Protein AF-A0A3C2DAM6-F1 (afdb_monomer_lite)

Radius of gyration: 13.59 Å; chains: 1; bounding box: 30×26×38 Å

Foldseek 3Di:
DLLPDQDQAFSDWFADDDNVDPPRTDTAGSNNLVVLLVVVVVVCVVVVDDPPDDDDDDDDPDSSVVSND

Secondary structure (DSSP, 8-state):
--S-SSSSSEEEEEE-S-TTSTT-EEEEEHHHHHHHHHHHHHHHHHTT--TT--------SSHHHHHT-

Structure (mmCIF, N/CA/C/O backbone):
data_AF-A0A3C2DAM6-F1
#
_entry.id   AF-A0A3C2DAM6-F1
#
loop_
_atom_site.group_PDB
_atom_site.id
_atom_site.type_symbol
_atom_site.label_atom_id
_atom_site.label_alt_id
_atom_site.label_comp_id
_atom_site.label_asym_id
_atom_site.label_entity_id
_atom_site.label_seq_id
_atom_site.pdbx_PDB_ins_code
_atom_site.Cartn_x
_atom_site.Cartn_y
_atom_site.Cartn_z
_atom_site.occupancy
_atom_site.B_iso_or_equiv
_atom_site.auth_seq_id
_atom_site.auth_comp_id
_atom_site.auth_asym_id
_atom_site.auth_atom_id
_atom_site.pdbx_PDB_model_num
ATOM 1 N N . THR A 1 1 ? 11.581 3.550 6.707 1.00 73.50 1 THR A N 1
ATOM 2 C CA . THR A 1 1 ? 10.433 2.675 6.385 1.00 73.50 1 THR A CA 1
ATOM 3 C C . THR A 1 1 ? 10.228 2.704 4.882 1.00 73.50 1 THR A C 1
ATOM 5 O O . THR A 1 1 ? 10.749 3.624 4.263 1.00 73.50 1 THR A O 1
ATOM 8 N N . LEU A 1 2 ? 9.530 1.722 4.299 1.00 81.62 2 LEU A N 1
ATOM 9 C CA . LEU A 1 2 ? 9.276 1.673 2.849 1.00 81.62 2 LEU A CA 1
ATOM 10 C C . LEU A 1 2 ? 8.570 2.949 2.347 1.00 81.62 2 LEU A C 1
ATOM 12 O O . LEU A 1 2 ? 8.948 3.496 1.321 1.00 81.62 2 LEU A O 1
ATOM 16 N N . LEU A 1 3 ? 7.598 3.448 3.118 1.00 86.56 3 LEU A N 1
ATOM 17 C CA . LEU A 1 3 ? 6.795 4.617 2.758 1.00 86.56 3 LEU A CA 1
ATOM 18 C C . LEU A 1 3 ? 7.550 5.955 2.904 1.00 86.56 3 LEU A C 1
ATOM 20 O O . LEU A 1 3 ? 7.568 6.759 1.980 1.00 86.56 3 LEU A O 1
ATOM 24 N N . GLY A 1 4 ? 8.186 6.190 4.062 1.00 90.31 4 GLY A N 1
ATOM 25 C CA . GLY A 1 4 ? 8.901 7.432 4.397 1.00 90.31 4 GLY A CA 1
ATOM 26 C C . GLY A 1 4 ? 8.159 8.742 4.042 1.00 90.31 4 GLY A C 1
ATOM 27 O O . GLY A 1 4 ? 6.935 8.771 3.967 1.00 90.31 4 GLY A O 1
ATOM 28 N N . SER A 1 5 ? 8.886 9.848 3.869 1.00 96.38 5 SER A N 1
ATOM 29 C CA . SER A 1 5 ? 8.400 11.089 3.238 1.00 96.38 5 SER A CA 1
ATOM 30 C C . SER A 1 5 ? 8.006 10.858 1.777 1.00 96.38 5 SER A C 1
ATOM 32 O O . SER A 1 5 ? 8.713 10.127 1.083 1.00 96.38 5 SER A O 1
ATOM 34 N N . ALA A 1 6 ? 6.926 11.502 1.327 1.00 96.94 6 ALA A N 1
ATOM 35 C CA . ALA A 1 6 ? 6.525 11.526 -0.077 1.00 96.94 6 ALA A CA 1
ATOM 36 C C . ALA A 1 6 ? 7.519 12.374 -0.882 1.00 96.94 6 ALA A C 1
ATOM 38 O O . ALA A 1 6 ? 7.557 13.598 -0.750 1.00 96.94 6 ALA A O 1
ATOM 39 N N . ASP A 1 7 ? 8.370 11.697 -1.641 1.00 97.38 7 ASP A N 1
ATOM 40 C CA . ASP A 1 7 ? 9.380 12.283 -2.507 1.00 97.38 7 ASP A CA 1
ATOM 41 C C . ASP A 1 7 ? 9.652 11.354 -3.703 1.00 97.38 7 ASP A C 1
ATOM 43 O O . ASP A 1 7 ? 9.176 10.216 -3.771 1.00 97.38 7 ASP A O 1
ATOM 47 N N . GLU A 1 8 ? 10.444 11.847 -4.652 1.00 97.56 8 GLU A N 1
ATOM 48 C CA . GLU A 1 8 ? 10.764 11.137 -5.893 1.00 97.56 8 GLU A CA 1
ATOM 49 C C . GLU A 1 8 ? 11.835 10.044 -5.712 1.00 97.56 8 GLU A C 1
ATOM 51 O O . GLU A 1 8 ? 12.321 9.481 -6.696 1.00 97.56 8 GLU A O 1
ATOM 56 N N . GLN A 1 9 ? 12.252 9.727 -4.476 1.00 96.50 9 GLN A N 1
ATOM 57 C CA . GLN A 1 9 ? 13.180 8.618 -4.267 1.00 96.50 9 GLN A CA 1
ATOM 58 C C . GLN A 1 9 ? 12.468 7.281 -4.516 1.00 96.50 9 GLN A C 1
ATOM 60 O O . GLN A 1 9 ? 11.309 7.114 -4.121 1.00 96.50 9 GLN A O 1
ATOM 65 N N . PRO A 1 10 ? 13.149 6.293 -5.122 1.00 96.44 10 PRO A N 1
ATOM 66 C CA . PRO A 1 10 ? 12.584 4.963 -5.311 1.00 96.44 10 PRO A CA 1
ATOM 67 C C . PRO A 1 10 ? 12.172 4.311 -3.983 1.00 96.44 10 PRO A C 1
ATOM 69 O O . PRO A 1 10 ? 12.970 4.231 -3.047 1.00 96.44 10 PRO A O 1
ATOM 72 N N . ALA A 1 11 ? 10.939 3.809 -3.926 1.00 96.50 11 ALA A N 1
ATOM 73 C CA . ALA A 1 11 ? 10.426 2.985 -2.834 1.00 96.50 11 ALA A CA 1
ATOM 74 C C . ALA A 1 11 ? 10.482 1.497 -3.190 1.00 96.50 11 ALA A C 1
ATOM 76 O O . ALA A 1 11 ? 10.941 0.682 -2.392 1.00 96.50 11 ALA A O 1
ATOM 77 N N . LEU A 1 12 ? 10.008 1.141 -4.388 1.00 94.81 12 LEU A N 1
ATOM 78 C CA . LEU A 1 12 ? 9.830 -0.248 -4.792 1.00 94.81 12 LEU A CA 1
ATOM 79 C C . LEU A 1 12 ? 10.152 -0.437 -6.273 1.00 94.81 12 LEU A C 1
ATOM 81 O O . LEU A 1 12 ? 9.591 0.234 -7.136 1.00 94.81 12 LEU A O 1
ATOM 85 N N . PHE A 1 13 ? 11.022 -1.402 -6.558 1.00 94.75 13 PHE A N 1
ATOM 86 C CA . PHE A 1 13 ? 11.239 -1.920 -7.903 1.00 94.75 13 PHE A CA 1
ATOM 87 C C . PHE A 1 13 ? 10.471 -3.227 -8.041 1.00 94.75 13 PHE A C 1
ATOM 89 O O . PHE A 1 13 ? 10.699 -4.174 -7.291 1.00 94.75 13 PHE A O 1
ATOM 96 N N . PHE A 1 14 ? 9.545 -3.259 -8.987 1.00 93.19 14 PHE A N 1
ATOM 97 C CA . PHE A 1 14 ? 8.770 -4.436 -9.328 1.00 93.19 14 PHE A CA 1
ATOM 98 C C . PHE A 1 14 ? 9.257 -5.002 -10.647 1.00 93.19 14 PHE A C 1
ATOM 100 O O . PHE A 1 14 ? 9.340 -4.278 -11.639 1.00 93.19 14 PHE A O 1
ATOM 107 N N . GLU A 1 15 ? 9.506 -6.304 -10.639 1.00 92.25 15 GLU A N 1
ATOM 108 C CA . GLU A 1 15 ? 9.684 -7.127 -11.822 1.00 92.25 15 GLU A CA 1
ATOM 109 C C . GLU A 1 15 ? 8.710 -8.295 -11.706 1.00 92.25 15 GLU A C 1
ATOM 111 O O . GLU A 1 15 ? 8.779 -9.067 -10.750 1.00 92.25 15 GLU A O 1
ATOM 116 N N . GLY A 1 16 ? 7.765 -8.403 -12.635 1.00 89.75 16 GLY A N 1
ATOM 117 C CA . GLY A 1 16 ? 6.902 -9.578 -12.675 1.00 89.75 16 GLY A CA 1
ATOM 118 C C . GLY A 1 16 ? 7.617 -10.805 -13.245 1.00 89.75 16 GLY A C 1
ATOM 119 O O . GLY A 1 16 ? 8.751 -10.742 -13.720 1.00 89.75 16 GLY A O 1
ATOM 120 N N . GLU A 1 17 ? 6.908 -11.926 -13.231 1.00 87.94 17 GLU A N 1
ATOM 121 C CA . GLU A 1 17 ? 7.485 -13.240 -13.523 1.00 87.94 17 GLU A CA 1
ATOM 122 C C . GLU A 1 17 ? 7.715 -13.511 -15.019 1.00 87.94 17 GLU A C 1
ATOM 124 O O . GLU A 1 17 ? 8.713 -14.133 -15.375 1.00 87.94 17 GLU A O 1
ATOM 129 N N . ASP A 1 18 ? 6.823 -13.041 -15.901 1.00 85.31 18 ASP A N 1
ATOM 130 C CA . ASP A 1 18 ? 6.933 -13.226 -17.355 1.00 85.31 18 ASP A CA 1
ATOM 131 C C . ASP A 1 18 ? 7.353 -11.932 -18.076 1.00 85.31 18 ASP A C 1
ATOM 133 O O . ASP A 1 18 ? 6.487 -11.145 -18.475 1.00 85.31 18 ASP A O 1
ATOM 137 N N . PRO A 1 19 ? 8.660 -11.714 -18.320 1.00 75.56 19 PRO A N 1
ATOM 138 C CA . PRO A 1 19 ? 9.186 -10.476 -18.896 1.00 75.56 19 PRO A CA 1
ATOM 139 C C . PRO A 1 19 ? 8.700 -10.188 -20.326 1.00 75.56 19 PRO A C 1
ATOM 141 O O . PRO A 1 19 ? 9.009 -9.121 -20.857 1.00 75.56 19 PRO A O 1
ATOM 144 N N . THR A 1 20 ? 7.976 -11.114 -20.965 1.00 82.88 20 THR A N 1
ATOM 145 C CA . THR A 1 20 ? 7.387 -10.911 -22.295 1.00 82.88 20 THR A CA 1
ATOM 146 C C . THR A 1 20 ? 6.066 -10.137 -22.252 1.00 82.88 20 THR A C 1
ATOM 148 O O . THR A 1 20 ? 5.653 -9.574 -23.269 1.00 82.88 20 THR A O 1
ATOM 151 N N . LEU A 1 21 ? 5.423 -1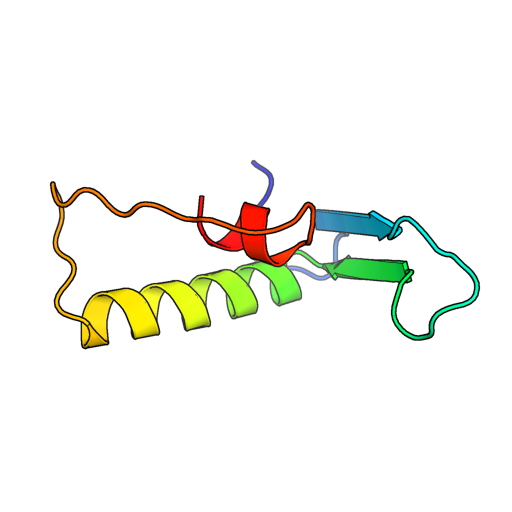0.050 -21.083 1.00 78.62 21 LEU A N 1
ATOM 152 C CA . LEU A 1 21 ? 4.193 -9.291 -20.884 1.00 78.62 21 LEU A CA 1
ATOM 153 C C . LEU A 1 21 ? 4.494 -7.794 -20.621 1.00 78.62 21 LEU A C 1
ATOM 155 O O . LEU A 1 21 ? 5.418 -7.455 -19.876 1.00 78.62 21 LEU A O 1
ATOM 159 N N . PRO A 1 22 ? 3.732 -6.853 -21.214 1.00 71.81 22 PRO A N 1
ATOM 160 C CA . PRO A 1 22 ? 3.946 -5.419 -21.016 1.00 71.81 22 PRO A CA 1
ATOM 161 C C . PRO A 1 22 ? 3.572 -4.968 -19.594 1.00 71.81 22 PRO A C 1
ATOM 163 O O . PRO A 1 22 ? 2.676 -5.520 -18.963 1.00 71.81 22 PRO A O 1
ATOM 166 N N . GLY A 1 23 ? 4.234 -3.918 -19.095 1.00 69.69 23 GLY A N 1
ATOM 167 C CA . GLY A 1 23 ? 3.940 -3.329 -17.777 1.00 69.69 23 GLY A CA 1
ATOM 168 C C . GLY A 1 23 ? 4.550 -4.074 -16.584 1.00 69.69 23 GLY A C 1
ATOM 169 O O . GLY A 1 23 ? 4.244 -3.758 -15.434 1.00 69.69 23 GLY A O 1
ATOM 170 N N . LEU A 1 24 ? 5.434 -5.039 -16.843 1.00 80.75 24 LEU A N 1
ATOM 171 C CA . LEU A 1 24 ? 5.995 -5.901 -15.810 1.00 80.75 24 LEU A CA 1
ATOM 172 C C . LEU A 1 24 ? 7.166 -5.326 -15.022 1.00 80.75 24 LEU A C 1
ATOM 174 O O . LEU A 1 24 ? 7.537 -5.901 -14.004 1.00 80.75 24 LEU A O 1
ATOM 178 N N . ARG A 1 25 ? 7.771 -4.235 -15.496 1.00 89.62 25 ARG A N 1
ATOM 179 C CA . ARG A 1 25 ? 8.827 -3.524 -14.775 1.00 89.62 25 ARG A CA 1
ATOM 180 C C . ARG A 1 25 ? 8.320 -2.156 -14.370 1.00 89.62 25 ARG A C 1
ATOM 182 O O . ARG A 1 25 ? 7.985 -1.347 -15.232 1.00 89.62 25 ARG A O 1
ATOM 189 N N . ARG A 1 26 ? 8.245 -1.908 -13.065 1.00 91.62 26 ARG A N 1
ATOM 190 C CA . ARG A 1 26 ? 7.790 -0.631 -12.503 1.00 91.62 26 ARG A CA 1
ATOM 191 C C . ARG A 1 26 ? 8.763 -0.186 -11.419 1.00 91.62 26 ARG A C 1
ATOM 193 O O . ARG A 1 26 ? 9.167 -0.992 -10.590 1.00 91.62 26 ARG A O 1
ATOM 200 N N . CYS A 1 27 ? 9.116 1.092 -11.419 1.00 94.81 27 CYS A N 1
ATOM 201 C CA . CYS A 1 27 ? 9.752 1.740 -10.281 1.00 94.81 27 CYS A CA 1
ATOM 202 C C . CYS A 1 27 ? 8.708 2.666 -9.672 1.00 94.81 27 CYS A C 1
ATOM 204 O O . CYS A 1 27 ? 8.286 3.608 -10.334 1.00 94.81 27 CYS A O 1
ATOM 206 N N . LEU A 1 28 ? 8.277 2.370 -8.451 1.00 96.19 28 LEU A N 1
ATOM 207 C CA . LEU A 1 28 ? 7.416 3.255 -7.684 1.00 96.19 28 LEU A CA 1
ATOM 208 C C . LEU A 1 28 ? 8.312 4.158 -6.845 1.00 96.19 28 LEU A C 1
ATOM 210 O O . LEU A 1 28 ? 9.150 3.669 -6.079 1.00 96.19 28 LEU A O 1
ATOM 214 N N . THR A 1 29 ? 8.125 5.463 -6.982 1.00 97.31 29 THR A N 1
ATOM 215 C CA . THR A 1 29 ? 8.657 6.451 -6.044 1.00 97.31 29 THR A CA 1
ATOM 216 C C . THR A 1 29 ? 7.903 6.383 -4.716 1.00 97.31 29 THR A C 1
ATOM 218 O O . THR A 1 29 ? 6.884 5.696 -4.574 1.00 97.31 29 THR A O 1
ATOM 221 N N . ARG A 1 30 ? 8.390 7.102 -3.705 1.00 97.12 30 ARG A N 1
ATOM 222 C CA . ARG A 1 30 ? 7.670 7.228 -2.435 1.00 97.12 30 ARG A CA 1
ATOM 223 C C . ARG A 1 30 ? 6.393 8.038 -2.610 1.00 97.12 30 ARG A C 1
ATOM 225 O O . ARG A 1 30 ? 5.397 7.687 -1.984 1.00 97.12 30 ARG A O 1
ATOM 232 N N . THR A 1 31 ? 6.380 9.036 -3.497 1.00 97.81 31 THR A N 1
ATOM 233 C CA . THR A 1 31 ? 5.147 9.715 -3.929 1.00 97.81 31 THR A CA 1
ATOM 234 C C . THR A 1 31 ? 4.126 8.711 -4.481 1.00 97.81 31 THR A C 1
ATOM 236 O O . THR A 1 31 ? 3.009 8.644 -3.968 1.00 97.81 31 THR A O 1
ATOM 239 N N . ASP A 1 32 ? 4.523 7.850 -5.426 1.00 97.38 32 ASP A N 1
ATOM 240 C CA . ASP A 1 32 ? 3.626 6.844 -6.023 1.00 97.38 32 ASP A CA 1
ATOM 241 C C . ASP A 1 32 ? 3.057 5.876 -4.976 1.00 97.38 32 ASP A C 1
ATOM 243 O O . ASP A 1 32 ? 1.872 5.525 -4.998 1.00 97.38 32 ASP A O 1
ATOM 247 N N . LEU A 1 33 ? 3.903 5.435 -4.038 1.00 96.81 33 LEU A N 1
ATOM 248 C CA . LEU A 1 33 ? 3.488 4.522 -2.979 1.00 96.81 33 LEU A CA 1
ATOM 249 C C . LEU A 1 33 ? 2.508 5.192 -2.004 1.00 96.81 33 LEU A C 1
ATOM 251 O O . LEU A 1 33 ? 1.511 4.573 -1.634 1.00 96.81 33 LEU A O 1
ATOM 255 N N . HIS A 1 34 ? 2.738 6.455 -1.630 1.00 97.25 34 HIS A N 1
ATOM 256 C CA . HIS A 1 34 ? 1.800 7.245 -0.819 1.00 97.25 34 HIS A CA 1
ATOM 257 C C . HIS A 1 34 ? 0.435 7.372 -1.488 1.00 97.25 34 HIS A C 1
ATOM 259 O O . HIS A 1 34 ? -0.595 7.184 -0.836 1.00 97.25 34 HIS A O 1
ATOM 265 N N . GLU A 1 35 ? 0.405 7.649 -2.789 1.00 97.50 35 GLU A N 1
ATOM 266 C CA . GLU A 1 35 ? -0.850 7.733 -3.531 1.00 97.50 35 GLU A CA 1
ATOM 267 C C . GLU A 1 35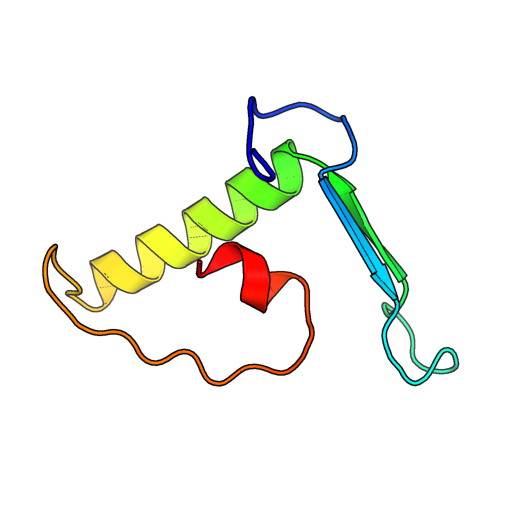 ? -1.593 6.395 -3.559 1.00 97.50 35 GLU A C 1
ATOM 269 O O . GLU A 1 35 ? -2.814 6.357 -3.378 1.00 97.50 35 GLU A O 1
ATOM 274 N N . LEU A 1 36 ? -0.870 5.290 -3.762 1.00 96.94 36 LEU A N 1
ATOM 275 C CA . LEU A 1 36 ? -1.454 3.953 -3.782 1.00 96.94 36 LEU A CA 1
ATOM 276 C C . LEU A 1 36 ? -2.032 3.565 -2.414 1.00 96.94 36 LEU A C 1
ATOM 278 O O . LEU A 1 36 ? -3.189 3.144 -2.348 1.00 96.94 36 LEU A O 1
ATOM 282 N N . VAL A 1 37 ? -1.280 3.791 -1.332 1.00 96.81 37 VAL A N 1
ATOM 283 C CA . VAL A 1 37 ? -1.747 3.602 0.053 1.00 96.81 37 VAL A CA 1
ATOM 284 C C . VAL A 1 37 ? -2.972 4.475 0.329 1.00 96.81 37 VAL A C 1
ATOM 286 O O . VAL A 1 37 ? -3.965 3.989 0.863 1.00 96.81 37 VAL A O 1
ATOM 289 N N . SER A 1 38 ? -2.957 5.748 -0.086 1.00 97.31 38 SER A N 1
ATOM 290 C CA . SER A 1 38 ? -4.082 6.669 0.125 1.00 97.31 38 SER A CA 1
ATOM 291 C C . SER A 1 38 ? -5.365 6.183 -0.552 1.00 97.31 38 SER A C 1
ATOM 293 O O . SER A 1 38 ? -6.440 6.266 0.043 1.00 97.31 38 SER A O 1
ATOM 295 N N . ARG A 1 39 ? -5.276 5.659 -1.783 1.00 98.06 39 ARG A N 1
ATOM 296 C CA . ARG A 1 39 ? -6.441 5.104 -2.491 1.00 98.06 39 ARG A CA 1
ATOM 297 C C . ARG A 1 39 ? -7.000 3.871 -1.784 1.00 98.06 39 ARG A C 1
ATOM 299 O O . ARG A 1 39 ? -8.212 3.789 -1.602 1.00 98.06 39 ARG A O 1
ATOM 306 N N . LEU A 1 40 ? -6.136 2.949 -1.358 1.00 96.50 40 LEU A N 1
ATOM 307 C CA . LEU A 1 40 ? -6.555 1.736 -0.647 1.00 96.50 40 LEU A CA 1
ATOM 308 C C . LEU A 1 40 ? -7.170 2.062 0.716 1.00 96.50 40 LEU A C 1
ATOM 310 O O . LEU A 1 40 ? -8.249 1.568 1.027 1.00 96.50 40 LEU A O 1
ATOM 314 N N . GLN A 1 41 ? -6.539 2.948 1.491 1.00 96.81 41 GLN A N 1
ATOM 315 C CA . GLN A 1 41 ? -7.060 3.405 2.778 1.00 96.81 41 GLN A CA 1
ATOM 316 C C . GLN A 1 41 ? -8.470 3.986 2.636 1.00 96.81 41 GLN A C 1
ATOM 318 O O . GLN A 1 41 ? -9.360 3.613 3.394 1.00 96.81 41 GLN A O 1
ATOM 323 N N . LYS A 1 42 ? -8.692 4.874 1.657 1.00 98.44 42 LYS A N 1
ATOM 324 C CA . LYS A 1 42 ? -10.019 5.454 1.401 1.00 98.44 42 LYS A CA 1
ATOM 325 C C . LYS A 1 42 ? -11.046 4.378 1.056 1.00 98.44 42 LYS A C 1
ATOM 327 O O . LYS A 1 42 ? -12.121 4.384 1.639 1.00 98.44 42 LYS A O 1
ATOM 332 N N . GLY A 1 43 ? -10.690 3.423 0.195 1.00 97.88 43 GLY A N 1
ATOM 333 C CA . GLY A 1 43 ? -11.572 2.305 -0.148 1.00 97.88 43 GLY A CA 1
ATOM 334 C C . GLY A 1 43 ? -11.928 1.420 1.053 1.00 97.88 43 GLY A C 1
ATOM 335 O O . GLY A 1 43 ? -13.077 1.011 1.190 1.00 97.88 43 GLY A O 1
ATOM 336 N N . LEU A 1 44 ? -10.978 1.160 1.959 1.00 97.56 44 LEU A N 1
ATOM 337 C CA . LEU A 1 44 ? -11.244 0.409 3.193 1.00 97.56 44 LEU A CA 1
ATOM 338 C C . LEU A 1 44 ? -12.185 1.175 4.132 1.00 97.56 44 LEU A C 1
ATOM 340 O O . LEU A 1 44 ? -13.117 0.585 4.673 1.00 97.56 44 LEU A O 1
ATOM 344 N N . LEU A 1 45 ? -11.989 2.488 4.281 1.00 98.12 45 LEU A N 1
ATOM 345 C CA . LEU A 1 45 ? -12.881 3.339 5.075 1.00 98.12 45 LEU A CA 1
ATOM 346 C C . LEU A 1 45 ? -14.295 3.393 4.477 1.00 98.12 45 LEU A C 1
ATOM 348 O O . LEU A 1 45 ? -15.274 3.285 5.209 1.00 98.12 45 LEU A O 1
ATOM 352 N N . GLU A 1 46 ? -14.416 3.511 3.152 1.00 98.56 46 GLU A N 1
ATOM 353 C CA . GLU A 1 46 ? -15.705 3.471 2.443 1.00 98.56 46 GLU A CA 1
ATOM 354 C C . GLU A 1 46 ? -16.410 2.115 2.588 1.00 98.56 46 GLU A C 1
ATOM 356 O O . GLU A 1 46 ? -17.637 2.060 2.649 1.00 98.56 46 GLU A O 1
ATOM 361 N N . ALA A 1 47 ? -15.644 1.026 2.698 1.00 98.06 47 ALA A N 1
ATOM 362 C CA . ALA A 1 47 ? -16.157 -0.308 2.997 1.00 98.06 47 ALA A CA 1
ATOM 363 C C . ALA A 1 47 ? -16.534 -0.508 4.481 1.00 98.06 47 ALA A C 1
ATOM 365 O O . ALA A 1 47 ? -17.029 -1.578 4.838 1.00 98.06 47 ALA A O 1
ATOM 366 N N . GLY A 1 48 ? -16.324 0.500 5.336 1.00 98.44 48 GLY A N 1
ATOM 367 C CA . GLY A 1 48 ? -16.673 0.468 6.756 1.00 98.44 48 GLY A CA 1
ATOM 368 C C . GLY A 1 48 ? -15.656 -0.245 7.647 1.00 98.44 48 GLY A C 1
ATOM 369 O O . GLY A 1 48 ? -16.020 -0.660 8.739 1.00 98.44 48 GLY A O 1
ATOM 370 N N . VAL A 1 49 ? -14.411 -0.414 7.191 1.00 98.31 49 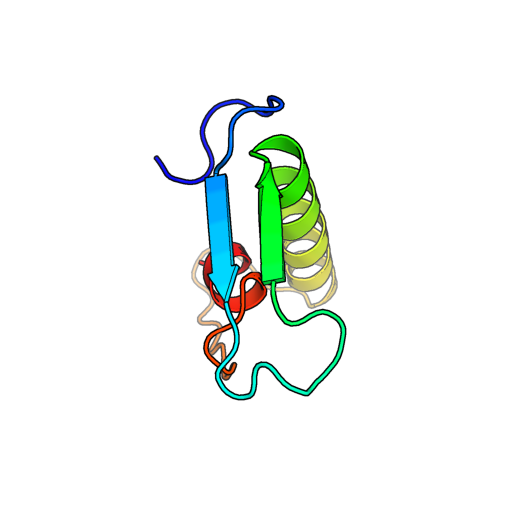VAL A N 1
ATOM 371 C CA . VAL A 1 49 ? -13.338 -1.005 8.004 1.00 98.31 49 VAL A CA 1
ATOM 372 C C . VAL A 1 49 ? -12.904 -0.024 9.090 1.00 98.31 49 VAL A C 1
ATOM 374 O O . VAL A 1 49 ? -12.547 1.121 8.801 1.00 98.31 49 VAL A O 1
ATOM 377 N N . GLU A 1 50 ? -12.856 -0.500 10.331 1.00 97.88 50 GLU A N 1
ATOM 378 C CA . GLU A 1 50 ? -12.488 0.286 11.507 1.00 97.88 50 GLU A CA 1
ATOM 379 C C . GLU A 1 50 ? -11.246 -0.272 12.231 1.00 97.88 50 GLU A C 1
ATOM 381 O O . GLU A 1 50 ? -10.841 -1.424 12.033 1.00 97.88 50 GLU A O 1
ATOM 386 N N . PRO A 1 51 ? -10.590 0.529 13.096 1.00 97.31 51 PRO A N 1
ATOM 387 C CA . PRO A 1 51 ? -9.493 0.039 13.922 1.00 97.31 51 PRO A CA 1
ATOM 388 C C . PRO A 1 51 ? -9.895 -1.186 14.756 1.00 97.31 51 PRO A C 1
ATOM 390 O O . PRO A 1 51 ? -10.797 -1.121 15.587 1.00 97.31 51 PRO A O 1
ATOM 393 N N . GLY A 1 52 ? -9.171 -2.291 14.572 1.00 97.44 52 GLY A N 1
ATOM 394 C CA . GLY A 1 52 ? -9.444 -3.572 15.234 1.00 97.44 52 GLY A CA 1
ATOM 395 C C . GLY A 1 52 ? -10.089 -4.617 14.321 1.00 97.44 52 GLY A C 1
ATOM 396 O O . GLY A 1 52 ? -10.052 -5.807 14.650 1.00 97.44 52 GLY A O 1
ATOM 397 N N . ASP A 1 53 ? -10.599 -4.209 13.158 1.00 98.12 53 ASP A N 1
ATOM 398 C CA . ASP A 1 53 ? -11.083 -5.140 12.148 1.00 98.12 53 ASP A CA 1
ATOM 399 C C . ASP A 1 53 ? -9.948 -5.948 11.520 1.00 98.12 53 ASP A C 1
ATOM 401 O O . ASP A 1 53 ? -8.787 -5.540 11.450 1.00 98.12 53 ASP A O 1
ATOM 405 N N . ARG A 1 54 ? -10.304 -7.143 11.045 1.00 97.75 54 ARG A N 1
ATOM 406 C CA . ARG A 1 54 ? -9.377 -8.058 10.377 1.00 97.75 54 ARG A CA 1
ATOM 407 C C . ARG A 1 54 ? -9.689 -8.062 8.893 1.00 97.75 54 ARG A C 1
ATOM 409 O O . ARG A 1 54 ? -10.765 -8.499 8.493 1.00 97.75 54 ARG A O 1
ATOM 416 N N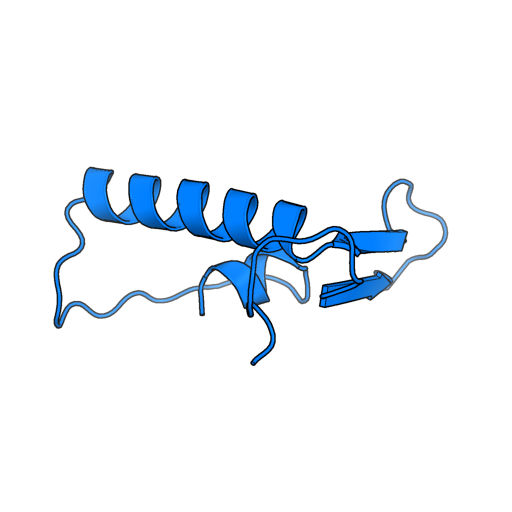 . VAL A 1 55 ? -8.722 -7.632 8.094 1.00 96.44 55 VAL A N 1
ATOM 417 C CA . VAL A 1 55 ? -8.811 -7.631 6.634 1.00 96.44 55 VAL A CA 1
ATOM 418 C C . VAL A 1 55 ? -7.892 -8.718 6.090 1.00 96.44 55 VAL A C 1
ATOM 420 O O . VAL A 1 55 ? -6.702 -8.746 6.393 1.00 96.44 55 VAL A O 1
ATOM 423 N N . ALA A 1 56 ? -8.446 -9.629 5.292 1.00 96.44 56 ALA A N 1
ATOM 424 C CA . ALA A 1 56 ? -7.658 -10.605 4.552 1.00 96.44 56 ALA A CA 1
ATOM 425 C C . ALA A 1 56 ? -7.363 -10.055 3.152 1.00 96.44 56 ALA A C 1
ATOM 427 O O . ALA A 1 56 ? -8.285 -9.809 2.377 1.00 96.44 56 ALA A O 1
ATOM 428 N N . ALA A 1 57 ? -6.083 -9.891 2.821 1.00 95.06 57 ALA A N 1
ATOM 429 C CA . ALA A 1 57 ? -5.642 -9.553 1.474 1.00 95.06 57 ALA A CA 1
ATOM 430 C C . ALA A 1 57 ? -5.151 -10.822 0.762 1.00 95.06 57 ALA A C 1
ATOM 432 O O . ALA A 1 57 ? -4.180 -11.444 1.191 1.00 95.06 57 ALA A O 1
ATOM 433 N N . TRP A 1 58 ? -5.818 -11.207 -0.328 1.00 95.94 58 TRP A N 1
ATOM 434 C CA .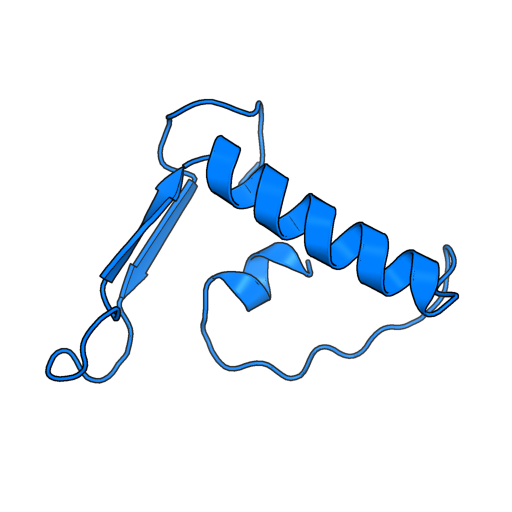 TRP A 1 58 ? -5.374 -12.290 -1.206 1.00 95.94 58 TRP A CA 1
ATOM 435 C C . TRP A 1 58 ? -4.964 -11.705 -2.554 1.00 95.94 58 TRP A C 1
ATOM 437 O O . TRP A 1 58 ? -5.808 -11.352 -3.375 1.00 95.94 58 TRP A O 1
ATOM 447 N N . LEU A 1 59 ? -3.656 -11.544 -2.741 1.00 94.50 59 LEU A N 1
ATOM 448 C CA . LEU A 1 59 ? -3.061 -10.853 -3.881 1.00 94.50 59 LEU A CA 1
ATOM 449 C C . LEU A 1 59 ? -1.832 -11.629 -4.384 1.00 94.50 59 LEU A C 1
ATOM 451 O O . LEU A 1 59 ? -1.171 -12.298 -3.585 1.00 94.50 59 LEU A O 1
ATOM 455 N N . PRO A 1 60 ? -1.501 -11.545 -5.686 1.00 92.12 60 PRO A N 1
ATOM 456 C CA . PRO A 1 60 ? -0.209 -12.002 -6.195 1.00 92.12 60 PRO A CA 1
ATOM 457 C C . PRO A 1 60 ? 0.939 -11.111 -5.683 1.00 92.12 60 PRO A C 1
ATOM 459 O O . PRO A 1 60 ? 0.706 -10.085 -5.041 1.00 92.12 60 PRO A O 1
ATOM 462 N N . ASN A 1 61 ? 2.191 -11.472 -5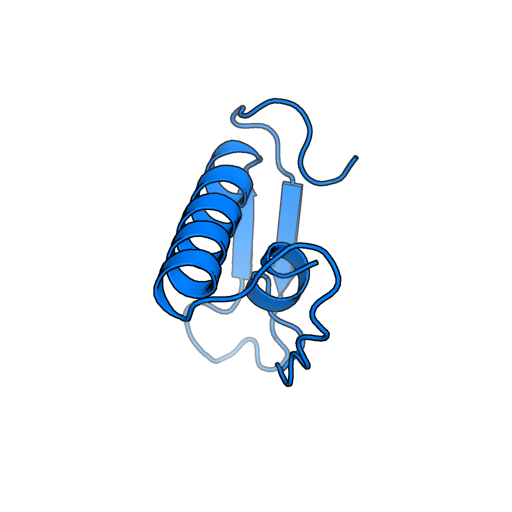.992 1.00 91.06 61 ASN A N 1
ATOM 463 C CA . ASN A 1 61 ? 3.362 -10.652 -5.661 1.00 91.06 61 ASN A CA 1
ATOM 464 C C . ASN A 1 61 ? 3.454 -9.418 -6.577 1.00 91.06 61 ASN A C 1
ATOM 466 O O . ASN A 1 61 ? 4.202 -9.401 -7.551 1.00 91.06 61 ASN A O 1
ATOM 470 N N . VAL A 1 62 ? 2.647 -8.402 -6.283 1.00 92.12 62 VAL A N 1
ATOM 471 C CA . VAL A 1 62 ? 2.568 -7.130 -7.014 1.00 92.12 62 VAL A CA 1
ATOM 472 C C . VAL A 1 62 ? 2.743 -5.949 -6.043 1.00 92.12 62 VAL A C 1
ATOM 474 O O . VAL A 1 62 ? 2.511 -6.119 -4.846 1.00 92.12 62 VAL A O 1
ATOM 477 N N . PRO A 1 63 ? 3.132 -4.743 -6.505 1.00 93.00 63 PRO A N 1
ATOM 478 C CA . PRO A 1 63 ? 3.290 -3.549 -5.666 1.00 93.00 63 PRO A CA 1
ATOM 479 C C . PRO A 1 63 ? 2.110 -3.263 -4.734 1.00 93.00 63 PRO A C 1
ATOM 481 O O . PRO A 1 63 ? 2.299 -2.854 -3.592 1.00 93.00 63 PRO A O 1
ATOM 484 N N . GLU A 1 64 ? 0.890 -3.513 -5.202 1.00 94.94 64 GLU A N 1
ATOM 485 C CA . GLU A 1 64 ? -0.348 -3.312 -4.457 1.00 94.94 64 GLU A CA 1
ATOM 486 C C . GLU A 1 64 ? -0.410 -4.170 -3.177 1.00 94.94 64 GLU A C 1
ATOM 488 O O . GLU A 1 64 ? -1.006 -3.743 -2.190 1.00 94.94 64 GLU A O 1
ATOM 493 N N . ALA A 1 65 ? 0.272 -5.323 -3.142 1.00 94.62 65 ALA A N 1
ATOM 494 C CA . ALA A 1 65 ? 0.381 -6.158 -1.944 1.00 94.62 65 ALA A CA 1
ATOM 495 C C . ALA A 1 65 ? 1.187 -5.487 -0.818 1.00 94.62 65 ALA A C 1
ATOM 497 O O . ALA A 1 65 ? 0.928 -5.748 0.353 1.00 94.62 65 ALA A O 1
ATOM 498 N N . TYR A 1 66 ? 2.128 -4.599 -1.152 1.00 93.31 66 TYR A N 1
ATOM 499 C CA . TYR A 1 66 ? 2.856 -3.801 -0.161 1.00 93.31 66 TYR A CA 1
ATOM 500 C C . TYR A 1 66 ? 2.068 -2.571 0.284 1.00 93.31 66 TYR A C 1
ATOM 502 O O . TYR A 1 66 ? 2.230 -2.125 1.410 1.00 93.31 66 TYR A O 1
ATOM 510 N N . ALA A 1 67 ? 1.227 -2.013 -0.586 1.00 94.94 67 ALA A N 1
ATOM 511 C CA . ALA A 1 67 ? 0.459 -0.813 -0.269 1.00 94.94 67 ALA A CA 1
ATOM 512 C C . ALA A 1 67 ? -0.757 -1.072 0.639 1.00 94.94 67 ALA A C 1
ATOM 514 O O . ALA A 1 67 ? -1.322 -0.126 1.181 1.00 94.94 67 ALA A O 1
ATOM 515 N N . VAL A 1 68 ? -1.177 -2.331 0.788 1.00 93.69 68 VAL A N 1
ATOM 516 C CA . VAL A 1 68 ? -2.264 -2.736 1.697 1.00 93.69 68 VAL A CA 1
ATOM 517 C C . VAL A 1 68 ? -1.760 -3.159 3.091 1.00 93.69 68 VAL A C 1
ATOM 519 O O . VAL A 1 68 ? -2.573 -3.505 3.946 1.00 93.69 68 VAL A O 1
ATOM 522 N N . MET A 1 69 ? -0.439 -3.149 3.313 1.00 86.69 69 MET A N 1
ATOM 523 C CA . MET A 1 69 ? 0.243 -3.515 4.567 1.00 86.69 69 MET A CA 1
ATOM 524 C C . MET A 1 69 ? 0.729 -2.271 5.313 1.00 86.69 69 MET A C 1
ATOM 526 O O . MET A 1 69 ? 0.602 -2.257 6.557 1.00 86.69 69 MET A O 1
#

pLDDT: mean 93.07, std 6.81, range [69.69, 98.56]

Sequence (69 aa):
TLLGSADEQPALFFEGEDPTLPGLRRCLTRTDLHELVSRLQKGLLEAGVEPGDRVAAWLPNVPEAYAVM